Protein AF-A0A1S3QYM6-F1 (afdb_monomer_lite)

Radius of gyration: 13.14 Å; chains: 1; bounding box: 32×34×33 Å

Foldseek 3Di:
DQLPVPPDAEDEAELPAPDDPVNLLSNQALNHQEYAYYNYAPDELVSLLSNLPHHVNHPYYHDDYDHYDPVSVVSNVPVPDDDDPPPD

Secondary structure (DSSP, 8-state):
--TT-TT--EEEEES--S--HHHHHHH--TT-SEEEEES-SS-BHHHHHHHHHH-TT--EEEE--SB--GGGGHHHHTTTTT--TT--

pLDDT: mean 82.92, std 15.58, range [40.38, 96.88]

Sequence (88 aa):
MLEQMQGLMHLELAGCNDFTEAGLWSSLNARLTSLSVSDCINVADDAIAAISQLLPNLSELSLQAYHVTDTAMAYFTAKQVGYNPTLL

Structure (mmCIF, N/CA/C/O backbone):
data_AF-A0A1S3QYM6-F1
#
_entry.id   AF-A0A1S3QYM6-F1
#
loop_
_atom_site.group_PDB
_atom_site.id
_atom_site.type_symbol
_atom_site.label_atom_id
_atom_site.label_alt_id
_atom_site.label_comp_id
_atom_site.label_asym_id
_atom_site.label_entity_id
_atom_site.label_seq_id
_atom_site.pdbx_PDB_ins_code
_atom_site.Cartn_x
_atom_site.Cartn_y
_atom_site.Cartn_z
_atom_site.occupancy
_atom_site.B_iso_or_equiv
_atom_site.auth_seq_id
_atom_site.auth_comp_id
_atom_site.auth_asym_id
_atom_site.auth_atom_id
_atom_site.pdbx_PDB_model_num
ATOM 1 N N . MET A 1 1 ? -12.134 -1.574 -10.636 1.00 54.12 1 MET A N 1
ATOM 2 C CA . MET A 1 1 ? -12.588 -2.985 -10.778 1.00 54.12 1 MET A CA 1
ATOM 3 C C . MET A 1 1 ? -12.974 -3.597 -9.432 1.00 54.12 1 MET A C 1
ATOM 5 O O . MET A 1 1 ? -14.042 -4.181 -9.346 1.00 54.12 1 MET A O 1
ATOM 9 N N . LEU A 1 2 ? -12.171 -3.419 -8.375 1.00 64.50 2 LEU A N 1
ATOM 10 C CA . LEU A 1 2 ? -12.476 -3.943 -7.032 1.00 64.50 2 LEU A CA 1
ATOM 11 C C . LEU A 1 2 ? -13.370 -3.015 -6.181 1.00 64.50 2 LEU A C 1
ATOM 13 O O . LEU A 1 2 ? -13.978 -3.467 -5.217 1.00 64.50 2 LEU A O 1
ATOM 17 N N . GLU A 1 3 ? -13.542 -1.749 -6.574 1.00 64.88 3 GLU A N 1
ATOM 18 C CA . GLU A 1 3 ? -14.360 -0.754 -5.851 1.00 64.88 3 GLU A CA 1
ATOM 19 C C . GLU A 1 3 ? -15.828 -1.170 -5.630 1.00 64.88 3 GLU A C 1
ATOM 21 O O . GLU A 1 3 ? -16.476 -0.722 -4.683 1.00 64.88 3 GLU A O 1
ATOM 26 N N . GLN A 1 4 ? -16.362 -2.055 -6.477 1.00 71.50 4 GLN A N 1
ATOM 27 C CA . GLN A 1 4 ? -17.734 -2.555 -6.357 1.00 71.50 4 GLN A CA 1
ATOM 28 C C . GLN A 1 4 ? -17.865 -3.768 -5.423 1.00 71.50 4 GLN A C 1
ATOM 30 O O . GLN A 1 4 ? -18.978 -4.157 -5.070 1.00 71.50 4 GLN A O 1
ATOM 35 N N . MET A 1 5 ? -16.753 -4.350 -4.966 1.00 79.62 5 MET A N 1
ATOM 36 C CA . MET A 1 5 ? -16.747 -5.519 -4.085 1.00 79.62 5 MET A CA 1
ATOM 37 C C . MET A 1 5 ? -16.905 -5.084 -2.624 1.00 79.62 5 MET A C 1
ATOM 39 O O . MET A 1 5 ? -15.954 -5.016 -1.849 1.00 79.62 5 MET A O 1
ATOM 43 N N . GLN A 1 6 ? -18.147 -4.779 -2.238 1.00 80.19 6 GLN A N 1
ATOM 44 C CA . GLN A 1 6 ? -18.485 -4.236 -0.913 1.00 80.19 6 GLN A CA 1
ATOM 45 C C . GLN A 1 6 ? -18.172 -5.181 0.265 1.00 80.19 6 GLN A C 1
ATOM 47 O O . GLN A 1 6 ? -18.101 -4.719 1.400 1.00 80.19 6 GLN A O 1
ATOM 52 N N . GLY A 1 7 ? -17.974 -6.478 0.008 1.00 87.19 7 GLY A N 1
ATOM 53 C CA . GLY A 1 7 ? -17.665 -7.493 1.024 1.00 87.19 7 GLY A CA 1
ATOM 54 C C . GLY A 1 7 ? -16.218 -7.992 1.028 1.00 87.19 7 GLY A C 1
ATOM 55 O O . GLY A 1 7 ? -15.929 -8.963 1.721 1.00 87.19 7 GLY A O 1
ATOM 56 N N . LEU A 1 8 ? -15.318 -7.395 0.240 1.00 92.00 8 LEU A N 1
ATOM 57 C CA . LEU A 1 8 ? -13.933 -7.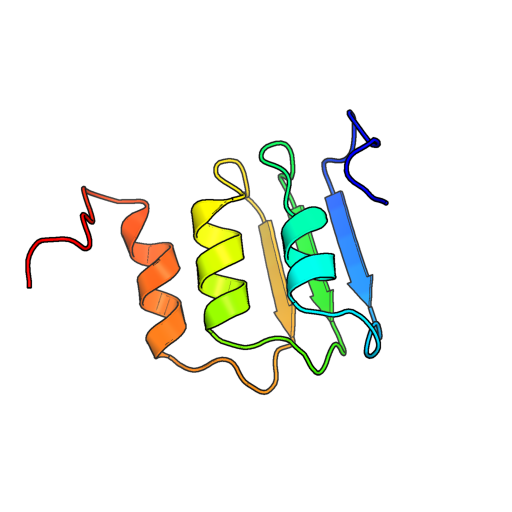857 0.167 1.00 92.00 8 LEU A CA 1
ATOM 58 C C . LEU A 1 8 ? -13.180 -7.505 1.461 1.00 92.00 8 LEU A C 1
ATOM 60 O O . LEU A 1 8 ? -13.008 -6.328 1.776 1.00 92.00 8 LEU A O 1
ATOM 64 N N . MET A 1 9 ? -12.749 -8.532 2.199 1.00 94.75 9 MET A N 1
ATOM 65 C CA . MET A 1 9 ? -11.965 -8.405 3.442 1.00 94.75 9 MET A CA 1
ATOM 66 C C . MET A 1 9 ? -10.536 -8.946 3.301 1.00 94.75 9 MET A C 1
ATOM 68 O O . MET A 1 9 ? -9.636 -8.496 4.004 1.00 94.75 9 MET A O 1
ATOM 72 N N . HIS A 1 10 ? -10.331 -9.875 2.365 1.00 95.75 10 HIS A N 1
ATOM 73 C CA . HIS A 1 10 ? -9.050 -10.518 2.095 1.00 95.75 10 HIS A CA 1
ATOM 74 C C . HIS A 1 10 ? -8.710 -10.320 0.620 1.00 95.75 10 HIS A C 1
ATOM 76 O O . HIS A 1 10 ? -9.531 -10.639 -0.244 1.00 95.75 10 HIS A O 1
ATOM 82 N N . LEU A 1 11 ? -7.527 -9.782 0.338 1.00 93.69 11 LEU A N 1
ATOM 83 C CA . L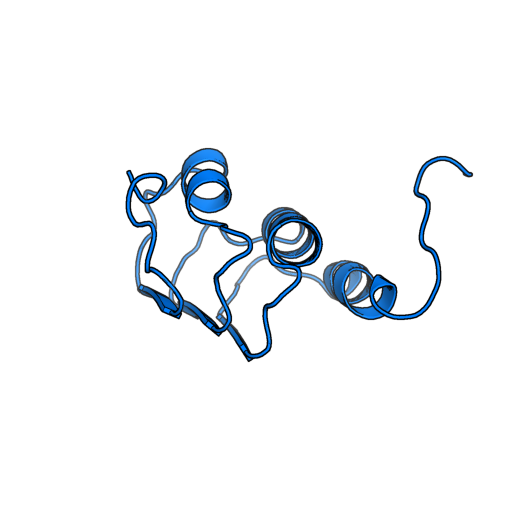EU A 1 11 ? -7.029 -9.586 -1.020 1.00 93.69 11 LEU A CA 1
ATOM 84 C C . LEU A 1 11 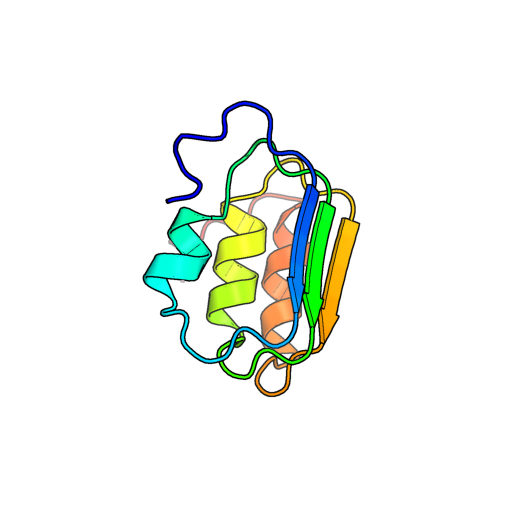? -5.656 -10.238 -1.160 1.00 93.69 11 LEU A C 1
ATOM 86 O O . LEU A 1 11 ? -4.750 -9.964 -0.376 1.00 93.69 11 LEU A O 1
ATOM 90 N N . GLU A 1 12 ? -5.511 -11.071 -2.184 1.00 94.38 12 GLU A N 1
ATOM 91 C CA . GLU A 1 12 ? -4.237 -11.658 -2.585 1.00 94.38 12 GLU A CA 1
ATOM 92 C C . GLU A 1 12 ? -3.922 -11.253 -4.025 1.00 94.38 12 GLU A C 1
ATOM 94 O O . GLU A 1 12 ? -4.761 -11.395 -4.917 1.00 94.38 12 GLU A O 1
ATOM 99 N N . LEU A 1 13 ? -2.711 -10.742 -4.235 1.00 91.12 13 LEU A N 1
ATOM 100 C CA . LEU A 1 13 ? -2.141 -10.439 -5.542 1.00 91.12 13 LEU A CA 1
ATOM 101 C C . LEU A 1 13 ? -0.861 -11.264 -5.697 1.00 91.12 13 LEU A C 1
ATOM 103 O O . LEU A 1 13 ? 0.118 -11.030 -4.990 1.00 91.12 13 LEU A O 1
ATOM 107 N N . ALA A 1 14 ? -0.875 -12.236 -6.606 1.00 93.38 14 ALA A N 1
ATOM 108 C CA . ALA A 1 14 ? 0.263 -13.109 -6.880 1.00 93.38 14 ALA A CA 1
ATOM 109 C C . ALA A 1 14 ? 0.647 -13.019 -8.362 1.00 93.38 14 ALA A C 1
ATOM 111 O O . ALA A 1 14 ? -0.215 -13.178 -9.229 1.00 93.38 14 ALA A O 1
ATOM 112 N N . GLY A 1 15 ? 1.915 -12.727 -8.665 1.00 92.12 15 GLY A N 1
ATOM 113 C CA . GLY A 1 15 ? 2.420 -12.677 -10.047 1.00 92.12 15 GLY A CA 1
ATOM 114 C C . GLY A 1 15 ? 1.830 -11.549 -10.903 1.00 92.12 15 GLY A C 1
ATOM 115 O O . GLY A 1 15 ? 1.897 -11.589 -12.134 1.00 92.12 15 GLY A O 1
ATOM 116 N N . CYS A 1 16 ? 1.188 -10.558 -10.281 1.00 89.31 16 CYS A N 1
ATOM 117 C CA . CYS A 1 16 ? 0.487 -9.491 -10.983 1.00 89.31 16 CYS A CA 1
ATOM 118 C C . CYS A 1 16 ? 1.483 -8.378 -11.348 1.00 89.31 16 CYS A C 1
ATOM 120 O O . CYS A 1 16 ? 1.692 -7.450 -10.580 1.00 89.31 16 CYS A O 1
ATOM 122 N N . ASN A 1 17 ? 2.112 -8.466 -12.520 1.00 87.06 17 ASN A N 1
ATOM 123 C CA . ASN A 1 17 ? 3.183 -7.539 -12.921 1.00 87.06 17 ASN A CA 1
ATOM 124 C C . ASN A 1 17 ? 2.722 -6.387 -13.831 1.00 87.06 17 ASN A C 1
ATOM 126 O O . ASN A 1 17 ? 3.450 -5.415 -14.007 1.00 87.06 17 ASN A O 1
ATOM 130 N N . ASP A 1 18 ? 1.496 -6.465 -14.353 1.00 86.62 18 ASP A N 1
ATOM 131 C CA . ASP A 1 18 ? 0.925 -5.467 -15.269 1.00 86.62 18 ASP A CA 1
ATOM 132 C C . ASP A 1 18 ? -0.032 -4.469 -14.588 1.00 86.62 18 ASP A C 1
ATOM 134 O O . ASP A 1 18 ? -0.672 -3.661 -15.267 1.00 86.62 18 ASP A O 1
ATOM 138 N N . PHE A 1 19 ? -0.176 -4.494 -13.254 1.00 83.31 19 PHE A N 1
ATOM 139 C CA . PHE A 1 19 ? -0.963 -3.457 -12.581 1.00 83.31 19 PHE A CA 1
ATOM 140 C C . PHE A 1 19 ? -0.175 -2.149 -12.478 1.00 83.31 19 PHE A C 1
ATOM 142 O O . PHE A 1 19 ? 1.033 -2.131 -12.236 1.00 83.31 19 PHE A O 1
ATOM 149 N N . THR A 1 20 ? -0.895 -1.038 -12.626 1.00 84.06 20 THR A N 1
ATOM 150 C CA . THR A 1 20 ? -0.386 0.301 -12.323 1.00 84.06 20 THR A CA 1
ATOM 151 C C . THR A 1 20 ? -0.556 0.603 -10.838 1.00 84.06 20 THR A C 1
ATOM 153 O O . THR A 1 20 ? -1.449 0.053 -10.189 1.00 84.06 20 THR A O 1
ATOM 156 N N . GLU A 1 21 ? 0.233 1.534 -10.304 1.00 80.44 21 GLU A N 1
ATOM 157 C CA . GLU A 1 21 ? 0.073 2.016 -8.924 1.00 80.44 21 GLU A CA 1
ATOM 158 C C . GLU A 1 21 ? -1.356 2.498 -8.654 1.00 80.44 21 GLU A C 1
ATOM 160 O O . GLU A 1 21 ? -1.965 2.105 -7.666 1.00 80.44 21 GLU A O 1
ATOM 165 N N . ALA A 1 22 ? -1.949 3.245 -9.591 1.00 82.06 22 ALA A N 1
ATOM 166 C CA . ALA A 1 22 ? -3.346 3.666 -9.504 1.00 82.06 22 ALA A CA 1
ATOM 167 C C . ALA A 1 22 ? -4.320 2.474 -9.428 1.00 82.06 22 ALA A C 1
ATOM 169 O O . ALA A 1 22 ? -5.301 2.510 -8.681 1.00 82.06 22 ALA A O 1
ATOM 170 N N . GLY A 1 23 ? -4.042 1.401 -10.176 1.00 83.75 23 GLY A N 1
ATOM 171 C CA . GLY A 1 23 ? -4.790 0.150 -10.102 1.00 83.75 23 GLY A CA 1
ATOM 172 C C . GLY A 1 23 ? -4.702 -0.484 -8.715 1.00 83.75 23 GLY A C 1
ATOM 173 O O . GLY A 1 23 ? -5.741 -0.812 -8.136 1.00 83.75 23 GLY A O 1
ATOM 174 N N . LEU A 1 24 ? -3.493 -0.578 -8.153 1.00 84.19 24 LEU A N 1
ATOM 175 C CA . LEU A 1 24 ? -3.274 -1.072 -6.794 1.00 84.19 24 LEU A CA 1
ATOM 176 C C . LEU A 1 24 ? -3.992 -0.193 -5.766 1.00 84.19 24 LEU A C 1
ATOM 178 O O . LEU A 1 24 ? -4.764 -0.715 -4.970 1.00 84.19 24 LEU A O 1
ATOM 182 N N . TRP A 1 25 ? -3.842 1.129 -5.810 1.00 85.44 25 TRP A N 1
ATOM 183 C CA . TRP A 1 25 ? -4.497 2.037 -4.861 1.00 85.44 25 TRP A CA 1
ATOM 184 C C . TRP A 1 25 ? -6.021 1.928 -4.906 1.00 85.44 25 TRP A C 1
ATOM 186 O O . TRP A 1 25 ? -6.658 1.889 -3.859 1.00 85.44 25 TRP A O 1
ATOM 196 N N . SER A 1 26 ? -6.609 1.774 -6.097 1.00 84.44 26 SER A N 1
ATOM 197 C CA . SER A 1 26 ? -8.059 1.569 -6.247 1.00 84.44 26 SER A CA 1
ATOM 198 C C . SER A 1 26 ? -8.566 0.246 -5.650 1.00 84.44 26 SER A C 1
ATOM 200 O O . SER A 1 26 ? -9.767 0.076 -5.432 1.00 84.44 26 SER A O 1
ATOM 202 N N . SER A 1 27 ? -7.666 -0.711 -5.398 1.00 85.12 27 SER A N 1
ATOM 203 C CA . SER A 1 27 ? -7.980 -1.972 -4.717 1.00 85.12 27 SER A CA 1
ATOM 204 C C . SER A 1 27 ? -7.934 -1.865 -3.195 1.00 85.12 27 SER A C 1
ATOM 206 O O . SER A 1 27 ? -8.537 -2.690 -2.505 1.00 85.12 27 SER A O 1
ATOM 208 N N . LEU A 1 28 ? -7.250 -0.846 -2.669 1.00 88.31 28 LEU A N 1
ATOM 209 C CA . LEU A 1 28 ? -7.075 -0.645 -1.240 1.00 88.31 28 LEU A CA 1
ATOM 210 C C . LEU A 1 28 ? -8.355 -0.051 -0.652 1.00 88.31 28 LEU A C 1
ATOM 212 O O . LEU A 1 28 ? -8.691 1.112 -0.863 1.00 88.31 28 LEU A O 1
ATOM 216 N N . ASN A 1 29 ? -9.094 -0.875 0.085 1.00 87.62 29 ASN A N 1
ATOM 217 C CA . ASN A 1 29 ? -10.348 -0.485 0.711 1.00 87.62 29 ASN A CA 1
ATOM 218 C C . ASN A 1 29 ? -10.253 -0.601 2.233 1.00 87.62 29 ASN A C 1
ATOM 220 O O . ASN A 1 29 ? -9.764 -1.603 2.746 1.00 87.62 29 ASN A O 1
ATOM 224 N N . ALA A 1 30 ? -10.830 0.361 2.958 1.00 89.25 30 ALA A N 1
ATOM 225 C CA . ALA A 1 30 ? -10.796 0.395 4.419 1.00 89.25 30 ALA A CA 1
ATOM 226 C C . ALA A 1 30 ? -11.386 -0.842 5.124 1.00 89.25 30 ALA A C 1
ATOM 228 O O . ALA A 1 30 ? -11.157 -1.020 6.319 1.00 89.25 30 ALA A O 1
ATOM 229 N N . ARG A 1 31 ? -12.145 -1.692 4.423 1.00 91.75 31 ARG A N 1
ATOM 230 C CA . ARG A 1 31 ? -12.672 -2.965 4.941 1.00 91.75 31 ARG A CA 1
ATOM 231 C C . ARG A 1 31 ? -11.673 -4.119 4.921 1.00 91.75 31 ARG A C 1
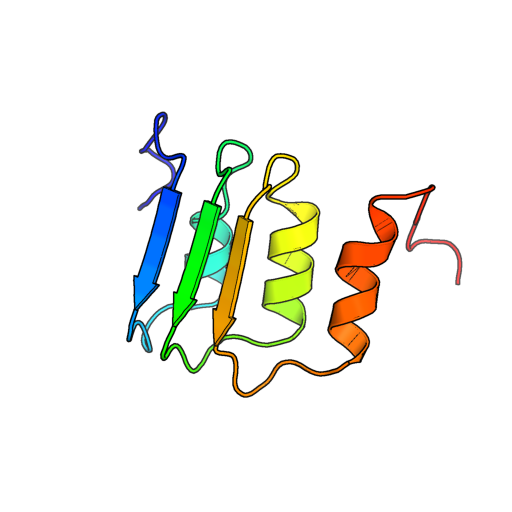ATOM 233 O O . ARG A 1 31 ? -11.942 -5.121 5.577 1.00 91.75 31 ARG A O 1
ATOM 240 N N . LEU A 1 32 ? -10.577 -4.013 4.168 1.00 94.50 32 LEU A N 1
ATOM 241 C CA . LEU A 1 32 ? -9.579 -5.075 4.119 1.00 94.50 32 LEU A CA 1
ATOM 242 C C . LEU A 1 32 ? -8.947 -5.259 5.499 1.00 94.50 32 LEU A C 1
ATOM 244 O O . LEU A 1 32 ? -8.488 -4.304 6.128 1.00 94.50 32 LEU A O 1
ATOM 248 N N . THR A 1 33 ? -8.923 -6.509 5.942 1.00 96.19 33 THR A N 1
ATOM 249 C CA . THR A 1 33 ? -8.282 -6.953 7.180 1.00 96.19 33 THR A CA 1
ATOM 250 C C . THR A 1 33 ? -7.014 -7.750 6.889 1.00 96.19 33 THR A C 1
ATOM 252 O O . THR A 1 33 ? -6.100 -7.744 7.712 1.00 96.19 33 THR A O 1
ATOM 255 N N . SER A 1 34 ? -6.911 -8.355 5.699 1.00 96.88 34 SER A N 1
ATOM 256 C CA . SER A 1 34 ? -5.732 -9.097 5.248 1.00 96.88 34 SER A CA 1
ATOM 257 C C . SER A 1 34 ? -5.362 -8.739 3.806 1.00 96.88 34 SER A C 1
ATOM 259 O O . SER A 1 34 ? -6.222 -8.723 2.917 1.00 96.88 34 SER A O 1
ATOM 261 N N . LEU A 1 35 ? -4.080 -8.450 3.581 1.00 95.31 35 LEU A N 1
ATOM 262 C CA . LEU A 1 35 ? -3.500 -8.178 2.268 1.00 95.31 35 LEU A CA 1
ATOM 263 C C . LEU A 1 35 ? -2.226 -9.007 2.087 1.00 95.31 35 LEU A C 1
ATOM 265 O O . LEU A 1 35 ? -1.295 -8.912 2.887 1.00 95.31 35 LEU A O 1
ATOM 269 N N . SER A 1 36 ? -2.177 -9.776 1.003 1.00 95.44 36 SER A N 1
ATOM 270 C CA . SER A 1 36 ? -0.993 -10.513 0.570 1.00 95.44 36 SER A CA 1
ATOM 271 C C . SER A 1 36 ? -0.587 -10.061 -0.829 1.00 95.44 36 SER A C 1
ATOM 273 O O . SER A 1 36 ? -1.406 -10.081 -1.749 1.00 95.44 36 SER A O 1
ATOM 275 N N . VAL A 1 37 ? 0.669 -9.649 -0.998 1.00 92.44 37 VAL A N 1
ATOM 276 C CA . VAL A 1 37 ? 1.243 -9.333 -2.312 1.00 92.44 37 VAL A CA 1
ATOM 277 C C . VAL A 1 37 ? 2.528 -10.128 -2.492 1.00 92.44 37 VAL A C 1
ATOM 279 O O . VAL A 1 37 ? 3.469 -9.987 -1.708 1.00 92.44 37 VAL A O 1
ATOM 282 N N . SER A 1 38 ? 2.564 -10.975 -3.517 1.00 94.06 38 SER A N 1
ATOM 283 C CA . SER A 1 38 ? 3.699 -11.847 -3.824 1.00 94.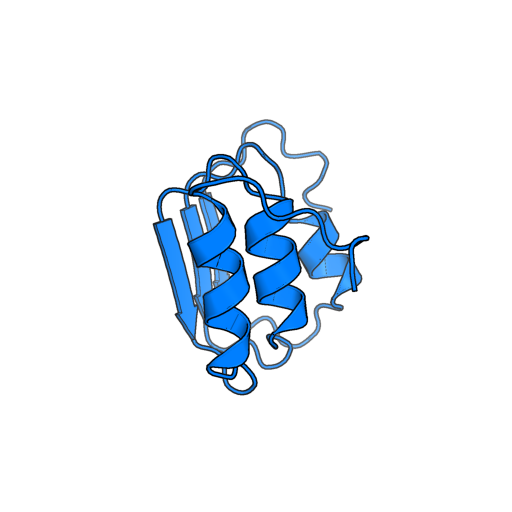06 38 SER A CA 1
ATOM 284 C C . SER A 1 38 ? 4.040 -11.842 -5.307 1.00 94.06 38 SER A C 1
ATOM 286 O O . SER A 1 38 ? 3.162 -11.693 -6.156 1.00 94.06 38 SER A O 1
ATOM 288 N N . ASP A 1 39 ? 5.329 -11.973 -5.620 1.00 92.06 39 ASP A N 1
ATOM 289 C CA . ASP A 1 39 ? 5.857 -11.993 -6.989 1.00 92.06 39 ASP A CA 1
ATOM 290 C C . ASP A 1 39 ? 5.340 -10.834 -7.875 1.00 92.06 39 ASP A C 1
ATOM 292 O O . ASP A 1 39 ? 5.034 -11.000 -9.054 1.00 92.06 39 ASP A O 1
ATOM 296 N N . CYS A 1 40 ? 5.175 -9.648 -7.274 1.00 89.31 40 CYS A N 1
ATOM 297 C CA . CYS A 1 40 ? 4.743 -8.428 -7.956 1.00 89.31 40 CYS A CA 1
ATOM 298 C C . CYS A 1 40 ? 5.900 -7.425 -7.979 1.00 89.31 40 CYS A C 1
ATOM 300 O O . CYS A 1 40 ? 6.351 -6.964 -6.929 1.00 89.31 40 CYS A O 1
ATOM 302 N N . ILE A 1 41 ? 6.374 -7.062 -9.171 1.00 87.19 41 ILE A N 1
ATOM 303 C CA . ILE A 1 41 ? 7.553 -6.194 -9.327 1.00 87.19 41 ILE A CA 1
ATOM 304 C C . ILE A 1 41 ? 7.264 -4.714 -9.054 1.00 87.19 41 ILE A C 1
ATOM 306 O O . ILE A 1 41 ? 8.161 -3.982 -8.660 1.00 87.19 41 ILE A O 1
ATOM 310 N N . ASN A 1 42 ? 6.016 -4.265 -9.205 1.00 83.44 42 ASN A N 1
ATOM 311 C CA . ASN A 1 42 ? 5.645 -2.849 -9.075 1.00 83.44 42 ASN A CA 1
ATOM 312 C C . ASN A 1 42 ? 5.253 -2.463 -7.635 1.00 83.44 42 ASN A C 1
ATOM 314 O O . ASN A 1 42 ? 4.300 -1.715 -7.423 1.00 83.44 42 ASN A O 1
ATOM 318 N N . VAL A 1 43 ? 5.960 -2.997 -6.634 1.00 88.50 43 VAL A N 1
ATOM 319 C CA . VAL A 1 43 ? 5.742 -2.683 -5.212 1.00 88.50 43 VAL A CA 1
ATOM 320 C C . VAL A 1 43 ? 6.992 -2.020 -4.634 1.00 88.50 43 VAL A C 1
ATOM 322 O O . VAL A 1 43 ? 8.037 -2.659 -4.496 1.00 88.50 43 VAL A O 1
ATOM 325 N N . ALA A 1 44 ? 6.854 -0.742 -4.279 1.00 90.50 44 ALA A N 1
ATOM 326 C CA . ALA A 1 44 ? 7.891 0.104 -3.686 1.00 90.50 44 ALA A CA 1
ATOM 327 C C . ALA A 1 44 ? 7.357 0.850 -2.446 1.00 90.50 44 ALA A C 1
ATOM 329 O O . ALA A 1 44 ? 6.211 0.645 -2.039 1.00 90.50 44 ALA A O 1
ATOM 330 N N . ASP A 1 45 ? 8.172 1.721 -1.849 1.00 92.44 45 ASP A N 1
ATOM 331 C CA . ASP A 1 45 ? 7.842 2.452 -0.613 1.00 92.44 45 ASP A CA 1
ATOM 332 C C . ASP A 1 45 ? 6.507 3.222 -0.688 1.00 92.44 45 ASP A C 1
ATOM 334 O O . ASP A 1 45 ? 5.742 3.215 0.279 1.00 92.44 45 ASP A O 1
ATOM 338 N N . ASP A 1 46 ? 6.162 3.797 -1.844 1.00 90.00 46 ASP A N 1
ATOM 339 C CA . ASP A 1 46 ? 4.888 4.504 -2.052 1.00 90.00 46 ASP A CA 1
ATOM 340 C C . ASP A 1 46 ? 3.665 3.581 -1.909 1.00 90.00 46 ASP A C 1
ATOM 342 O O . ASP A 1 46 ? 2.624 3.981 -1.378 1.00 90.00 46 ASP A O 1
ATOM 346 N N . ALA A 1 47 ? 3.787 2.309 -2.305 1.00 89.69 47 ALA A N 1
ATOM 347 C CA . ALA A 1 47 ? 2.736 1.319 -2.088 1.00 89.69 47 ALA A CA 1
ATOM 348 C C . ALA A 1 47 ? 2.547 1.036 -0.591 1.00 89.69 47 ALA A C 1
ATOM 350 O O . ALA A 1 47 ? 1.415 0.895 -0.129 1.00 89.69 47 ALA A O 1
ATOM 351 N N . ILE A 1 48 ? 3.634 1.012 0.186 1.00 91.62 48 ILE A N 1
ATOM 352 C CA . ILE A 1 48 ? 3.582 0.830 1.642 1.00 91.62 48 ILE A CA 1
ATOM 353 C C . ILE A 1 48 ? 2.913 2.025 2.323 1.00 91.62 48 ILE A C 1
ATOM 355 O O . ILE A 1 48 ? 2.059 1.838 3.194 1.00 91.62 48 ILE A O 1
ATOM 359 N N . ALA A 1 49 ? 3.246 3.242 1.893 1.00 91.69 49 ALA A N 1
ATOM 360 C CA . ALA A 1 49 ? 2.601 4.462 2.365 1.00 91.69 49 ALA A CA 1
ATOM 361 C C . ALA A 1 49 ? 1.091 4.455 2.077 1.00 91.69 49 ALA A C 1
ATOM 363 O O . ALA A 1 49 ? 0.289 4.803 2.945 1.00 91.69 49 ALA A O 1
ATOM 364 N N . ALA A 1 50 ? 0.684 4.019 0.881 1.00 91.06 50 ALA A N 1
ATOM 365 C CA . ALA A 1 50 ? -0.727 3.889 0.527 1.00 91.06 50 ALA A CA 1
ATOM 366 C C . ALA A 1 50 ? -1.432 2.814 1.370 1.00 91.06 50 ALA A C 1
ATOM 368 O O . ALA A 1 50 ? -2.523 3.058 1.883 1.00 91.06 50 ALA A O 1
ATOM 369 N N . ILE A 1 51 ? -0.808 1.649 1.570 1.00 91.75 51 ILE A N 1
ATOM 370 C CA . ILE A 1 51 ? -1.337 0.570 2.420 1.00 91.75 51 ILE A CA 1
ATOM 371 C C . ILE A 1 51 ? -1.563 1.066 3.852 1.00 91.75 51 ILE A C 1
ATOM 373 O O . ILE A 1 51 ? -2.639 0.841 4.410 1.00 91.75 51 ILE A O 1
ATOM 377 N N . SER A 1 52 ? -0.593 1.767 4.446 1.00 91.06 52 SER A N 1
ATOM 378 C CA . SER A 1 52 ? -0.708 2.242 5.830 1.00 91.06 52 SER A CA 1
ATOM 379 C C . SER A 1 52 ? -1.812 3.290 6.013 1.00 91.06 52 SER A C 1
ATOM 381 O O . SER A 1 52 ? -2.471 3.306 7.056 1.00 91.06 52 SER A O 1
ATOM 383 N N . GLN A 1 53 ? -2.044 4.133 5.001 1.00 90.25 53 GLN A N 1
ATOM 384 C CA . GLN A 1 53 ? -3.039 5.209 5.033 1.00 90.25 53 GLN A CA 1
ATOM 385 C C . GLN A 1 53 ? -4.452 4.734 4.674 1.00 90.25 53 GLN A C 1
ATOM 387 O O . GLN A 1 53 ? -5.425 5.159 5.298 1.00 90.25 53 GLN A O 1
ATOM 392 N N . LEU A 1 54 ? -4.584 3.868 3.667 1.00 90.62 54 LEU A N 1
ATOM 393 C CA . LEU A 1 54 ? -5.876 3.501 3.076 1.00 90.62 54 LEU A CA 1
ATOM 394 C C . LEU A 1 54 ? -6.505 2.256 3.709 1.00 90.62 54 LEU A C 1
ATOM 396 O O . LEU A 1 54 ? -7.705 2.031 3.531 1.00 90.62 54 LEU A O 1
ATOM 400 N N . LEU A 1 55 ? -5.738 1.466 4.470 1.00 92.38 55 LEU A N 1
ATOM 401 C CA . LEU A 1 55 ? -6.210 0.245 5.132 1.00 92.38 55 LEU A CA 1
ATOM 402 C C . LEU A 1 55 ? -6.187 0.377 6.670 1.00 92.38 55 LEU A C 1
ATOM 404 O O . LEU A 1 55 ? -5.439 -0.324 7.362 1.00 92.38 55 LEU A O 1
ATOM 408 N N . PRO A 1 56 ? -7.020 1.252 7.267 1.00 91.12 56 PRO A N 1
ATOM 409 C CA . PRO A 1 56 ? -7.021 1.487 8.710 1.00 91.12 56 PRO A CA 1
ATOM 410 C C . PRO A 1 56 ? -7.337 0.233 9.538 1.00 91.12 56 PRO A C 1
ATOM 412 O O . PRO A 1 56 ? -6.864 0.142 10.670 1.00 91.12 56 PRO A O 1
ATOM 415 N N . ASN A 1 57 ? -8.055 -0.746 8.982 1.00 92.88 57 ASN A N 1
ATOM 416 C CA . ASN A 1 57 ? -8.443 -1.981 9.673 1.00 92.88 57 ASN A CA 1
ATOM 417 C C . ASN A 1 57 ? -7.551 -3.191 9.348 1.00 92.88 57 ASN A C 1
ATOM 419 O O . ASN A 1 57 ? -7.861 -4.299 9.783 1.00 92.88 57 ASN A O 1
ATOM 423 N N . LEU A 1 58 ? -6.452 -2.998 8.609 1.00 93.88 58 LEU A N 1
ATOM 424 C CA . LEU A 1 58 ? -5.544 -4.089 8.270 1.00 93.88 58 LEU A CA 1
ATOM 425 C C . LEU A 1 58 ? -4.899 -4.667 9.535 1.00 93.88 58 LEU A C 1
ATOM 427 O O . LEU A 1 58 ? -4.256 -3.935 10.296 1.00 93.88 58 LEU A O 1
ATOM 431 N N . SER A 1 59 ? -5.069 -5.970 9.740 1.00 94.62 59 SER A N 1
ATOM 432 C CA . SER A 1 59 ? -4.451 -6.741 10.823 1.00 94.62 59 SER A CA 1
ATOM 433 C C . SER A 1 59 ? -3.352 -7.670 10.320 1.00 94.62 59 SER A C 1
ATOM 435 O O . SER A 1 59 ? -2.464 -8.032 11.086 1.00 94.62 59 SER A O 1
ATOM 437 N N . GLU A 1 60 ? -3.395 -8.040 9.041 1.00 96.06 60 GLU A N 1
ATOM 438 C CA . GLU A 1 60 ? -2.445 -8.951 8.414 1.00 96.06 60 GLU A CA 1
ATOM 439 C C . GLU A 1 60 ? -1.913 -8.347 7.113 1.00 96.06 60 GLU A C 1
ATOM 441 O O . GLU A 1 60 ? -2.674 -7.974 6.219 1.00 96.06 60 GLU A O 1
ATOM 446 N N . LEU A 1 61 ? -0.589 -8.263 7.011 1.00 93.50 61 LEU A N 1
ATOM 447 C CA . LEU A 1 61 ? 0.110 -7.827 5.811 1.00 93.50 61 LEU A CA 1
ATOM 448 C C . LEU A 1 61 ? 1.246 -8.802 5.522 1.00 93.50 61 LEU A C 1
ATOM 450 O O . LEU A 1 61 ? 2.148 -8.961 6.344 1.00 93.50 61 LEU A O 1
ATOM 454 N N . SER A 1 62 ? 1.205 -9.425 4.349 1.00 94.62 62 SER A N 1
ATOM 455 C CA . SER A 1 62 ? 2.292 -10.245 3.819 1.00 94.62 62 SER A CA 1
ATOM 456 C C . SER A 1 62 ? 2.786 -9.628 2.520 1.00 94.62 62 SER A C 1
ATOM 458 O O . SER A 1 62 ? 1.996 -9.367 1.612 1.00 94.62 62 SER A O 1
ATOM 460 N N . LEU A 1 63 ? 4.086 -9.356 2.439 1.00 90.62 63 LEU A N 1
ATOM 461 C CA . LEU A 1 63 ? 4.692 -8.697 1.289 1.00 90.62 63 LEU A CA 1
ATOM 462 C C . LEU A 1 63 ? 5.983 -9.398 0.894 1.00 90.62 63 LEU A C 1
ATOM 464 O O . LEU A 1 63 ? 6.914 -9.514 1.689 1.00 90.62 63 LEU A O 1
ATOM 468 N N . GLN A 1 64 ? 6.056 -9.787 -0.371 1.00 89.88 64 GLN A N 1
ATOM 469 C CA . GLN A 1 64 ? 7.311 -10.023 -1.063 1.00 89.88 64 GLN A CA 1
ATOM 470 C C . GLN A 1 64 ? 7.516 -8.855 -2.023 1.00 89.88 64 GLN A C 1
ATOM 472 O O . GLN A 1 64 ? 6.839 -8.758 -3.044 1.00 89.88 64 GLN A O 1
ATOM 477 N N . ALA A 1 65 ? 8.429 -7.955 -1.670 1.00 82.19 65 ALA A N 1
ATOM 478 C CA . ALA A 1 65 ? 8.723 -6.767 -2.455 1.00 82.19 65 ALA A CA 1
ATOM 479 C C . ALA A 1 65 ? 10.223 -6.668 -2.738 1.00 82.19 65 ALA A C 1
ATOM 481 O O . ALA A 1 65 ? 11.051 -7.002 -1.892 1.00 82.19 65 ALA A O 1
ATOM 482 N N . TYR A 1 66 ? 10.556 -6.194 -3.936 1.00 85.81 66 TYR A N 1
ATOM 483 C CA . TYR A 1 66 ? 11.937 -6.074 -4.413 1.00 85.81 66 TYR A CA 1
ATOM 484 C C . TYR A 1 66 ? 12.478 -4.642 -4.321 1.00 85.81 66 TYR A C 1
ATOM 486 O O . TYR A 1 66 ? 13.688 -4.437 -4.385 1.00 85.81 66 TYR A O 1
ATOM 494 N N . HIS A 1 67 ? 11.587 -3.659 -4.168 1.00 90.69 67 HIS A N 1
ATOM 495 C CA . HIS A 1 67 ? 11.910 -2.230 -4.207 1.00 90.69 67 HIS A CA 1
ATOM 496 C C . HIS A 1 67 ? 11.439 -1.477 -2.957 1.00 90.69 67 HIS A C 1
ATOM 498 O O . HIS A 1 67 ? 11.267 -0.262 -2.999 1.00 90.69 67 HIS A O 1
ATOM 504 N N . VAL A 1 68 ? 11.225 -2.200 -1.853 1.00 91.62 68 VAL A N 1
ATOM 505 C CA . VAL A 1 68 ? 10.896 -1.612 -0.549 1.00 91.62 68 VAL A CA 1
ATOM 506 C C . VAL A 1 68 ? 12.171 -1.449 0.273 1.00 91.62 68 VAL A C 1
ATOM 508 O O . VAL A 1 68 ? 12.971 -2.381 0.373 1.00 91.62 68 VAL A O 1
ATOM 511 N N . THR A 1 69 ? 12.358 -0.269 0.853 1.00 92.88 69 THR A N 1
ATOM 512 C CA . THR A 1 69 ? 13.505 0.090 1.691 1.00 92.88 69 THR A CA 1
ATOM 513 C C . THR A 1 69 ? 13.103 0.222 3.161 1.00 92.88 69 THR A C 1
ATOM 515 O O . THR A 1 69 ? 11.921 0.293 3.504 1.00 92.88 69 THR A O 1
ATOM 518 N N . ASP A 1 70 ? 14.089 0.320 4.056 1.00 89.94 70 ASP A N 1
ATOM 519 C CA . ASP A 1 70 ? 13.845 0.513 5.492 1.00 89.94 70 ASP A CA 1
ATOM 520 C C . ASP A 1 70 ? 13.092 1.823 5.803 1.00 89.94 70 ASP A C 1
ATOM 522 O O . ASP A 1 70 ? 12.443 1.935 6.846 1.00 89.94 70 ASP A O 1
ATOM 526 N N . THR A 1 71 ? 13.107 2.809 4.894 1.00 91.06 71 THR A N 1
ATOM 527 C CA . THR A 1 71 ? 12.315 4.042 5.028 1.00 91.06 71 THR A CA 1
ATOM 528 C C . THR A 1 71 ? 10.820 3.743 5.125 1.00 91.06 71 THR A C 1
ATOM 530 O O . THR A 1 71 ? 10.115 4.399 5.897 1.00 91.06 71 THR A O 1
ATOM 533 N N . ALA A 1 72 ? 10.337 2.704 4.439 1.00 91.00 72 ALA A N 1
ATOM 534 C CA . ALA A 1 72 ? 8.928 2.333 4.458 1.00 91.00 72 ALA A CA 1
ATOM 535 C C . ALA A 1 72 ? 8.423 1.889 5.840 1.00 91.00 72 ALA A C 1
ATOM 537 O O . ALA A 1 72 ? 7.228 1.991 6.128 1.00 91.00 72 ALA A O 1
ATOM 538 N N . MET A 1 73 ? 9.311 1.440 6.736 1.00 87.38 73 MET A N 1
ATOM 539 C CA . MET A 1 73 ? 8.922 1.039 8.092 1.00 87.38 73 MET A CA 1
ATOM 540 C C . MET A 1 73 ? 8.311 2.199 8.889 1.00 87.38 73 MET A C 1
ATOM 542 O O . MET A 1 73 ? 7.435 1.973 9.726 1.00 87.38 73 MET A O 1
ATOM 546 N N . ALA A 1 74 ? 8.709 3.443 8.600 1.00 90.69 74 ALA A N 1
ATOM 547 C CA . ALA A 1 74 ? 8.168 4.632 9.255 1.00 90.69 74 ALA A CA 1
ATOM 548 C C . ALA A 1 74 ? 6.656 4.817 9.015 1.00 90.69 74 ALA A C 1
ATOM 550 O O . ALA A 1 74 ? 5.964 5.425 9.832 1.00 90.69 74 ALA A O 1
ATOM 551 N N . TYR A 1 75 ? 6.108 4.250 7.936 1.00 88.38 75 TYR A N 1
ATOM 552 C CA . TYR A 1 75 ? 4.680 4.346 7.638 1.00 88.38 75 TYR A CA 1
ATOM 553 C C . TYR A 1 75 ? 3.807 3.487 8.562 1.00 88.38 75 TYR A C 1
ATOM 555 O O . TYR A 1 75 ? 2.636 3.811 8.751 1.00 88.38 75 TYR A O 1
ATOM 563 N N . PHE A 1 76 ? 4.355 2.429 9.171 1.00 77.44 76 PHE A N 1
ATOM 564 C CA . PHE A 1 76 ? 3.620 1.580 10.119 1.00 77.44 76 PHE A CA 1
ATOM 565 C C . PHE A 1 76 ? 3.816 1.985 11.581 1.00 77.44 76 PHE A C 1
ATOM 567 O O . PHE A 1 76 ? 2.974 1.666 12.421 1.00 77.44 76 PHE A O 1
ATOM 574 N N . THR A 1 77 ? 4.874 2.731 11.901 1.00 70.06 77 THR A N 1
ATOM 575 C CA . THR A 1 77 ? 5.098 3.242 13.262 1.00 70.06 77 THR A CA 1
ATOM 576 C C . THR A 1 77 ? 4.146 4.393 13.611 1.00 70.06 77 THR A C 1
ATOM 578 O O . THR A 1 77 ? 3.786 4.559 14.774 1.00 70.06 77 THR A O 1
ATOM 581 N N . ALA A 1 78 ? 3.631 5.116 12.609 1.00 53.22 78 ALA A N 1
ATOM 582 C CA . ALA A 1 78 ? 2.703 6.238 12.782 1.00 53.22 78 ALA A CA 1
ATOM 583 C C . ALA A 1 78 ? 1.287 5.854 13.266 1.00 53.22 78 ALA A C 1
ATOM 585 O O . ALA A 1 78 ? 0.513 6.732 13.654 1.00 53.22 78 ALA A O 1
ATOM 586 N N . LYS A 1 79 ? 0.934 4.558 13.316 1.00 52.25 79 LYS A N 1
ATOM 587 C CA . LYS A 1 79 ? -0.318 4.109 13.959 1.00 52.25 79 LYS A CA 1
ATOM 588 C C . LYS A 1 79 ? -0.298 4.258 15.489 1.00 52.25 79 LYS A C 1
ATOM 590 O O . LYS A 1 79 ? -1.342 4.101 16.120 1.00 52.25 79 LYS A O 1
ATOM 595 N N . GLN A 1 80 ? 0.840 4.615 16.091 1.00 49.31 80 GLN A N 1
ATOM 596 C CA . GLN A 1 80 ? 0.927 5.040 17.486 1.00 49.31 80 GLN A CA 1
ATOM 597 C C . GLN A 1 80 ? 1.420 6.494 17.548 1.00 49.31 80 GLN A C 1
ATOM 599 O O . GLN A 1 80 ? 2.605 6.766 17.419 1.00 49.31 80 GLN A O 1
ATOM 604 N N . VAL A 1 81 ? 0.486 7.417 17.805 1.00 43.56 81 VAL A N 1
ATOM 605 C CA . VAL A 1 81 ? 0.715 8.843 18.123 1.00 43.56 81 VAL A CA 1
ATOM 606 C C . VAL A 1 81 ? 1.058 9.753 16.922 1.00 43.56 81 VAL A C 1
ATOM 608 O O . VAL A 1 81 ? 2.209 10.034 16.623 1.00 43.56 81 VAL A O 1
ATOM 611 N N . GLY A 1 82 ? 0.023 10.333 16.303 1.00 46.91 82 GLY A N 1
ATOM 612 C CA . GLY A 1 82 ? 0.043 11.740 15.869 1.00 46.91 82 G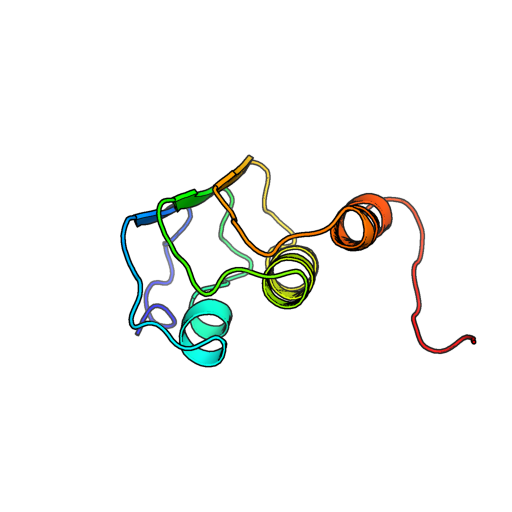LY A CA 1
ATOM 613 C C . GLY A 1 82 ? 1.068 12.195 14.819 1.00 46.91 82 GLY A C 1
ATOM 614 O O . GLY A 1 82 ? 1.612 13.287 14.969 1.00 46.91 82 GLY A O 1
ATOM 615 N N . TYR A 1 83 ? 1.309 11.444 13.742 1.00 44.59 83 TYR A N 1
ATOM 616 C CA . TYR A 1 83 ? 2.102 11.969 12.622 1.00 44.59 83 TYR A CA 1
ATOM 617 C C . TYR A 1 83 ? 1.273 12.929 11.745 1.00 44.59 83 TYR A C 1
ATOM 619 O O . TYR A 1 83 ? 0.305 12.519 11.106 1.00 44.59 83 TYR A O 1
ATOM 627 N N . ASN A 1 84 ? 1.653 14.213 11.722 1.00 45.59 84 ASN A N 1
ATOM 628 C CA . ASN A 1 84 ? 1.115 15.246 10.831 1.00 45.59 84 ASN A CA 1
ATOM 629 C C . ASN A 1 84 ? 2.250 15.736 9.904 1.00 45.59 84 ASN A C 1
ATOM 631 O O . ASN A 1 84 ? 3.146 16.433 10.384 1.00 45.59 84 ASN A O 1
ATOM 635 N N . PRO A 1 85 ? 2.241 15.395 8.601 1.00 49.62 85 PRO A N 1
ATOM 636 C CA . PRO A 1 85 ? 3.352 15.667 7.682 1.00 49.62 85 PRO A CA 1
ATOM 637 C C . PRO A 1 85 ? 3.532 17.148 7.293 1.00 49.62 85 PRO A C 1
ATOM 639 O O . PRO A 1 85 ? 4.377 17.455 6.463 1.00 49.62 85 PRO A O 1
ATOM 642 N N . THR A 1 86 ? 2.777 18.079 7.886 1.00 44.38 86 THR A N 1
ATOM 643 C CA . THR A 1 86 ? 2.813 19.515 7.538 1.00 44.38 86 THR A CA 1
ATOM 644 C C . THR A 1 86 ? 3.723 20.365 8.446 1.00 44.38 86 THR A C 1
ATOM 646 O O . THR A 1 86 ? 3.606 21.587 8.453 1.00 44.38 86 THR A O 1
ATOM 649 N N . LEU A 1 87 ? 4.594 19.749 9.257 1.00 40.84 87 LEU A N 1
ATOM 650 C CA . LEU A 1 87 ? 5.449 20.437 10.246 1.00 40.84 87 LEU A CA 1
ATOM 651 C C . LEU A 1 87 ? 6.957 20.142 10.089 1.00 40.84 87 LEU A C 1
ATOM 653 O O . LEU A 1 87 ? 7.662 19.957 11.081 1.00 40.84 87 LEU A O 1
ATOM 657 N N . LEU A 1 88 ? 7.455 20.145 8.850 1.00 40.38 88 LEU A N 1
ATOM 658 C CA . LEU A 1 88 ? 8.868 20.394 8.532 1.00 40.38 88 LEU A CA 1
ATOM 659 C C . LEU A 1 88 ? 8.968 21.446 7.427 1.00 40.38 88 LEU A C 1
ATOM 661 O O . LEU A 1 88 ? 8.243 21.294 6.419 1.00 40.38 88 LEU A O 1
#